Protein AF-A0A178JC80-F1 (afdb_monomer_lite)

Structure (mmCIF, N/CA/C/O backbone):
data_AF-A0A178JC80-F1
#
_entry.id   AF-A0A178JC80-F1
#
loop_
_atom_site.group_PDB
_atom_site.id
_atom_site.type_symbol
_atom_site.label_atom_id
_atom_site.label_alt_id
_atom_site.label_comp_id
_atom_site.label_asym_id
_atom_site.label_entity_id
_atom_site.label_seq_id
_atom_site.pdbx_PDB_ins_code
_atom_site.Cartn_x
_atom_site.Cartn_y
_atom_site.Cartn_z
_atom_site.occupancy
_atom_site.B_iso_or_equiv
_atom_site.auth_seq_id
_atom_site.auth_comp_id
_atom_site.auth_asym_id
_atom_site.auth_atom_id
_atom_site.pdbx_PDB_model_num
ATOM 1 N N . MET A 1 1 ? -11.492 -25.030 -18.933 1.00 56.78 1 MET A N 1
ATOM 2 C CA . MET A 1 1 ? -12.4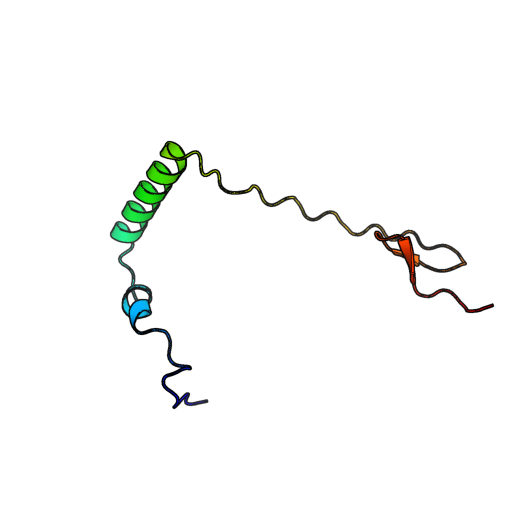72 -23.981 -19.284 1.00 56.78 1 MET A CA 1
ATOM 3 C C . MET A 1 1 ? -11.781 -23.006 -20.209 1.00 56.78 1 MET A C 1
ATOM 5 O O . MET A 1 1 ? -10.832 -22.364 -19.785 1.00 56.78 1 MET A O 1
ATOM 9 N N . GLN A 1 2 ? -12.179 -22.978 -21.477 1.00 61.53 2 GLN A N 1
ATOM 10 C CA . GLN A 1 2 ? -11.652 -22.028 -22.449 1.00 61.53 2 GLN A CA 1
ATOM 11 C C . GLN A 1 2 ? -12.594 -20.825 -22.422 1.00 61.53 2 GLN A C 1
ATOM 13 O O . GLN A 1 2 ? -13.770 -20.954 -22.746 1.00 61.53 2 GLN A O 1
ATOM 18 N N . VAL A 1 3 ? -12.110 -19.706 -21.892 1.00 63.31 3 VAL A N 1
ATOM 19 C CA . VAL A 1 3 ? -12.894 -18.480 -21.726 1.00 63.31 3 VAL A CA 1
ATOM 20 C C . VAL A 1 3 ? -12.926 -17.774 -23.081 1.00 63.31 3 VAL A C 1
ATOM 22 O O . VAL A 1 3 ? -11.899 -17.277 -23.533 1.00 63.31 3 VAL A O 1
ATOM 25 N N . SER A 1 4 ? -14.069 -17.818 -23.765 1.00 68.19 4 SER A N 1
ATOM 26 C CA . SER A 1 4 ? -14.245 -17.298 -25.130 1.00 68.19 4 SER A CA 1
ATOM 27 C C . SER A 1 4 ? -14.676 -15.833 -25.183 1.00 68.19 4 SER A C 1
ATOM 29 O O . SER A 1 4 ? -14.439 -15.169 -26.190 1.00 68.19 4 SER A O 1
ATOM 31 N N . ASP A 1 5 ? -15.296 -15.324 -24.116 1.00 74.19 5 ASP A N 1
ATOM 32 C CA . ASP A 1 5 ? -15.843 -13.970 -24.104 1.00 74.19 5 ASP A CA 1
ATOM 33 C C . ASP A 1 5 ? -14.788 -12.936 -23.711 1.00 74.19 5 ASP A C 1
ATOM 35 O O . ASP A 1 5 ? -14.116 -13.045 -22.682 1.00 74.19 5 ASP A O 1
ATOM 39 N N . SER A 1 6 ? -14.691 -11.878 -24.515 1.00 69.12 6 SER A N 1
ATOM 40 C CA . SER A 1 6 ? -13.714 -10.796 -24.349 1.00 69.12 6 SER A CA 1
ATOM 41 C C . SER A 1 6 ? -13.846 -10.034 -23.029 1.00 69.12 6 SER A C 1
ATOM 43 O O . SER A 1 6 ? -12.874 -9.443 -22.569 1.00 69.12 6 SER A O 1
ATOM 45 N N . ILE A 1 7 ? -15.016 -10.092 -22.388 1.00 72.44 7 ILE A N 1
ATOM 46 C CA . ILE A 1 7 ? -15.284 -9.499 -21.068 1.00 72.44 7 ILE A CA 1
ATOM 47 C C . ILE A 1 7 ? -14.644 -10.273 -19.906 1.00 72.44 7 ILE A C 1
ATOM 49 O O . ILE A 1 7 ? -14.505 -9.737 -18.810 1.00 72.44 7 ILE A O 1
ATOM 53 N N . HIS A 1 8 ? -14.279 -11.536 -20.127 1.00 71.19 8 HIS A N 1
ATOM 54 C CA . HIS A 1 8 ? -13.649 -12.405 -19.133 1.00 71.19 8 HIS A CA 1
ATOM 55 C C . HIS A 1 8 ? -12.160 -12.628 -19.423 1.00 71.19 8 HIS A C 1
ATOM 57 O O . HIS A 1 8 ? -11.475 -13.317 -18.663 1.00 71.19 8 HIS A O 1
ATOM 63 N N . LEU A 1 9 ? -11.649 -12.040 -20.510 1.00 68.25 9 LEU A N 1
ATOM 64 C CA . LEU A 1 9 ? -10.218 -11.944 -20.742 1.00 68.25 9 LEU A CA 1
ATOM 65 C C . LEU A 1 9 ? -9.606 -10.964 -19.732 1.00 68.25 9 LEU A C 1
ATOM 67 O O . LEU A 1 9 ? -10.244 -9.975 -19.359 1.00 68.25 9 LEU A O 1
ATOM 71 N N . PRO A 1 10 ? -8.365 -11.209 -19.278 1.00 68.12 10 PRO A N 1
ATOM 72 C CA . PRO A 1 10 ? -7.638 -10.209 -18.512 1.00 68.12 10 PRO A CA 1
ATOM 73 C C . PRO A 1 10 ? -7.590 -8.909 -19.317 1.00 68.12 10 PRO A C 1
ATOM 75 O O . PRO A 1 10 ? -7.382 -8.939 -20.532 1.00 68.12 10 PRO A O 1
ATOM 78 N N . CYS A 1 11 ? -7.795 -7.774 -18.641 1.00 66.25 11 CYS A N 1
ATOM 79 C CA . CYS A 1 11 ? -7.753 -6.473 -19.298 1.00 66.25 11 CYS A CA 1
ATOM 80 C C . CYS A 1 11 ? -6.472 -6.355 -20.143 1.00 66.25 11 CYS A C 1
ATOM 82 O O . CYS A 1 11 ? -5.400 -6.722 -19.651 1.00 66.25 11 CYS A O 1
ATOM 84 N N . PRO A 1 12 ? -6.550 -5.825 -21.376 1.00 66.06 12 PRO A N 1
ATOM 85 C CA . PRO A 1 12 ? -5.398 -5.716 -22.276 1.00 66.06 12 PRO A CA 1
ATOM 86 C C . PRO A 1 12 ? -4.222 -4.928 -21.661 1.00 66.06 12 PRO A C 1
ATOM 88 O O . PRO A 1 12 ? -3.066 -5.185 -21.990 1.00 66.06 12 PRO A O 1
ATOM 91 N N . ASP A 1 13 ? -4.497 -4.063 -20.680 1.00 61.22 13 ASP A N 1
ATOM 92 C CA . ASP A 1 13 ? -3.506 -3.321 -19.884 1.00 61.22 13 ASP A CA 1
ATOM 93 C C . ASP A 1 13 ? -2.685 -4.181 -18.899 1.00 61.22 13 ASP A C 1
ATOM 95 O O . ASP A 1 13 ? -1.706 -3.711 -18.318 1.00 61.22 13 ASP A O 1
ATOM 99 N N . MET A 1 14 ? -3.031 -5.458 -18.708 1.00 62.59 14 MET A N 1
ATOM 100 C CA . MET A 1 14 ? -2.273 -6.391 -17.863 1.00 62.59 14 MET A CA 1
ATOM 101 C C . MET A 1 14 ? -1.068 -7.017 -18.574 1.00 62.59 14 MET A C 1
ATOM 103 O O . MET A 1 14 ? -0.328 -7.779 -17.954 1.00 62.59 14 MET A O 1
ATOM 107 N N . ALA A 1 15 ? -0.800 -6.661 -19.836 1.00 62.19 15 ALA A N 1
ATOM 108 C CA . ALA A 1 15 ? 0.390 -7.108 -20.564 1.00 62.19 15 ALA A CA 1
ATOM 109 C C . ALA A 1 15 ? 1.701 -6.783 -19.816 1.00 62.19 15 ALA A C 1
ATOM 111 O O . ALA A 1 15 ? 2.637 -7.580 -19.817 1.00 62.19 15 ALA A O 1
ATOM 112 N N . GLY A 1 16 ? 1.744 -5.656 -19.094 1.00 60.78 16 GLY A N 1
ATOM 113 C CA . GLY A 1 16 ? 2.884 -5.263 -18.256 1.00 60.78 16 GLY A CA 1
ATOM 114 C C . GLY A 1 16 ? 3.052 -6.068 -16.959 1.00 60.78 16 GLY A C 1
ATOM 115 O O . GLY A 1 16 ? 4.021 -5.846 -16.236 1.00 60.78 16 GLY A O 1
ATOM 116 N N . MET A 1 17 ? 2.125 -6.978 -16.645 1.00 67.81 17 MET A N 1
ATOM 117 C CA . MET A 1 17 ? 2.177 -7.847 -15.463 1.00 67.81 17 MET A CA 1
ATOM 118 C C . MET A 1 17 ? 2.644 -9.274 -15.766 1.00 67.81 17 MET A C 1
ATOM 120 O O . MET A 1 17 ? 2.850 -10.036 -14.826 1.00 67.81 17 MET A O 1
ATOM 124 N N . VAL A 1 18 ? 2.819 -9.635 -17.042 1.00 77.88 18 VAL A N 1
ATOM 125 C CA . VAL A 1 18 ? 3.226 -10.993 -17.440 1.00 77.88 18 VAL A CA 1
ATOM 126 C C . VAL A 1 18 ? 4.689 -11.263 -17.084 1.00 77.88 18 VAL A C 1
ATOM 128 O O . VAL A 1 18 ? 4.991 -12.317 -16.535 1.00 77.88 18 VAL A O 1
ATOM 131 N N . ASP A 1 19 ? 5.579 -10.302 -17.347 1.00 78.62 19 ASP A N 1
ATOM 132 C CA . ASP A 1 19 ? 6.999 -10.389 -16.985 1.00 78.62 19 ASP A CA 1
ATOM 133 C C . ASP A 1 19 ? 7.577 -8.994 -16.675 1.00 78.62 19 ASP A C 1
ATOM 135 O O . ASP A 1 19 ? 8.189 -8.337 -17.526 1.00 78.62 19 ASP A O 1
ATOM 139 N N . PRO A 1 20 ? 7.287 -8.445 -15.484 1.00 80.62 20 PRO A N 1
ATOM 140 C CA . PRO A 1 20 ? 7.736 -7.110 -15.132 1.00 80.62 20 PRO A CA 1
ATOM 141 C C . PRO A 1 20 ? 9.231 -7.096 -14.770 1.00 80.62 20 PRO A C 1
ATOM 143 O O . PRO A 1 20 ? 9.666 -7.775 -13.842 1.00 80.62 20 PRO A O 1
ATOM 146 N N . ASP A 1 21 ? 10.008 -6.233 -15.434 1.00 89.12 21 ASP A N 1
ATOM 147 C CA . ASP A 1 21 ? 11.434 -6.021 -15.134 1.00 89.12 21 ASP A CA 1
ATOM 148 C C . ASP A 1 21 ? 11.636 -5.621 -13.652 1.00 89.12 21 ASP A C 1
ATOM 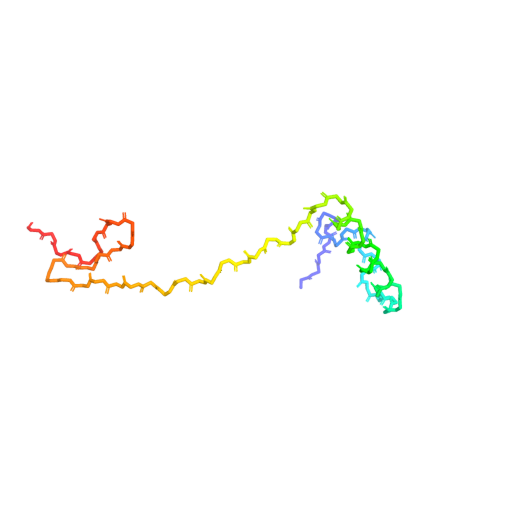150 O O . ASP A 1 21 ? 11.139 -4.566 -13.219 1.00 89.12 21 ASP A O 1
ATOM 154 N N . PRO A 1 22 ? 12.395 -6.410 -12.865 1.00 91.50 22 PRO A N 1
ATOM 155 C CA . PRO A 1 22 ? 12.543 -6.195 -11.429 1.00 91.50 22 PRO A CA 1
ATOM 156 C C . PRO A 1 22 ? 13.164 -4.834 -11.096 1.00 91.50 22 PRO A C 1
ATOM 158 O O . PRO A 1 22 ? 12.753 -4.191 -10.129 1.00 91.50 22 PRO A O 1
ATOM 161 N N . LYS A 1 23 ? 14.081 -4.325 -11.929 1.00 93.38 23 LYS A N 1
ATOM 162 C CA . LYS A 1 23 ? 14.729 -3.024 -11.695 1.00 93.38 23 LYS A CA 1
ATOM 163 C C . LYS A 1 23 ? 13.743 -1.873 -11.868 1.00 93.38 23 LYS A C 1
ATOM 165 O O . LYS A 1 23 ? 13.762 -0.898 -11.112 1.00 93.38 23 LYS A O 1
ATOM 170 N N . LYS A 1 24 ? 12.853 -1.980 -12.859 1.00 90.06 24 LYS A N 1
ATOM 171 C CA . LYS A 1 24 ? 11.800 -0.980 -13.090 1.00 90.06 24 LYS A CA 1
ATOM 172 C C . LYS A 1 24 ? 10.766 -1.004 -11.967 1.00 90.06 24 LYS A C 1
ATOM 174 O O . LYS A 1 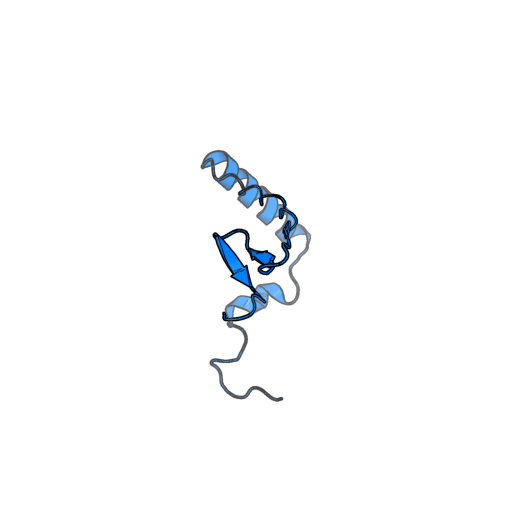24 ? 10.316 0.062 -11.549 1.00 90.06 24 LYS A O 1
ATOM 179 N N . LEU A 1 25 ? 10.441 -2.187 -11.441 1.00 90.12 25 LEU A N 1
ATOM 180 C CA . LEU A 1 25 ? 9.556 -2.333 -10.284 1.00 90.12 25 LEU A CA 1
ATOM 181 C C . LEU A 1 25 ? 10.127 -1.697 -9.014 1.00 90.12 25 LEU A C 1
ATOM 183 O O . LEU A 1 25 ? 9.403 -1.031 -8.279 1.00 90.12 25 LEU A O 1
ATOM 187 N N . GLU A 1 26 ? 11.413 -1.885 -8.729 1.00 94.88 26 GLU A N 1
ATOM 188 C CA . GLU A 1 26 ? 12.045 -1.259 -7.563 1.00 94.88 26 GLU A CA 1
ATOM 189 C C . GLU A 1 26 ? 12.042 0.267 -7.673 1.00 94.88 26 GLU A C 1
ATOM 191 O O . GLU A 1 26 ? 11.652 0.964 -6.731 1.00 94.88 26 GLU A O 1
ATOM 196 N N . ARG A 1 27 ? 12.380 0.794 -8.855 1.00 95.31 27 ARG A N 1
ATOM 197 C CA . ARG A 1 27 ? 12.362 2.237 -9.115 1.00 95.31 27 ARG A CA 1
ATOM 198 C C . ARG A 1 27 ? 10.962 2.835 -8.970 1.00 95.31 27 ARG A C 1
ATOM 200 O O . ARG A 1 27 ? 10.817 3.892 -8.357 1.00 95.31 27 ARG A O 1
ATOM 207 N N . SER A 1 28 ? 9.935 2.171 -9.501 1.00 92.88 28 SER A N 1
ATOM 208 C CA . SER A 1 28 ? 8.553 2.650 -9.386 1.00 92.88 28 SER A CA 1
ATOM 209 C C . SER A 1 28 ? 8.057 2.603 -7.939 1.00 92.88 28 SER A C 1
ATOM 211 O O . SER A 1 28 ? 7.435 3.556 -7.472 1.00 92.88 28 SER A O 1
ATOM 213 N N . ARG A 1 29 ? 8.402 1.555 -7.176 1.00 92.50 29 ARG A N 1
ATOM 214 C CA . ARG A 1 29 ? 8.106 1.466 -5.735 1.00 92.50 29 ARG A CA 1
ATOM 215 C C . ARG A 1 29 ? 8.733 2.615 -4.951 1.00 92.50 29 ARG A C 1
ATOM 217 O O . ARG A 1 29 ? 8.050 3.202 -4.113 1.00 92.50 29 ARG A O 1
ATOM 224 N N . PHE A 1 30 ? 9.989 2.955 -5.240 1.00 95.69 30 PHE A N 1
ATOM 225 C CA . PHE A 1 30 ? 10.674 4.085 -4.612 1.00 95.69 30 PHE A CA 1
ATOM 226 C C . PHE A 1 30 ? 9.976 5.420 -4.914 1.00 95.69 30 PHE A C 1
ATOM 228 O O . PHE A 1 30 ? 9.699 6.197 -4.003 1.00 95.69 30 PHE A O 1
ATOM 235 N N . GLN A 1 31 ? 9.618 5.665 -6.177 1.00 95.44 31 GLN A N 1
ATOM 236 C CA . GLN A 1 31 ? 8.901 6.881 -6.579 1.00 95.44 31 GLN A CA 1
ATOM 237 C C . GLN A 1 31 ? 7.526 6.995 -5.911 1.00 95.44 31 GLN A C 1
ATOM 239 O O . GLN A 1 31 ? 7.172 8.055 -5.401 1.00 95.44 31 GLN A O 1
ATOM 244 N N . LEU A 1 32 ? 6.770 5.896 -5.859 1.00 93.44 32 LEU A N 1
ATOM 245 C CA . LEU A 1 32 ? 5.477 5.857 -5.178 1.00 93.44 32 LEU A CA 1
ATOM 246 C C . LEU A 1 32 ? 5.603 6.124 -3.679 1.00 93.44 32 LEU A C 1
ATOM 248 O O . LEU A 1 32 ? 4.712 6.739 -3.097 1.00 93.44 32 LEU A O 1
ATOM 252 N N . GLN A 1 33 ? 6.678 5.653 -3.045 1.00 92.88 33 GLN A N 1
ATOM 253 C CA . GLN A 1 33 ? 6.932 5.948 -1.641 1.00 92.88 33 GLN A CA 1
ATOM 254 C C . GLN A 1 33 ? 7.183 7.447 -1.441 1.00 92.88 33 GLN A C 1
ATOM 256 O O . GLN A 1 33 ? 6.508 8.055 -0.619 1.00 92.88 33 GLN A O 1
ATOM 261 N N . LYS A 1 34 ? 8.038 8.057 -2.271 1.00 95.31 34 LYS A N 1
ATOM 262 C CA . LYS A 1 34 ? 8.313 9.499 -2.226 1.00 95.31 34 LYS A CA 1
ATOM 263 C C . LYS A 1 34 ? 7.040 10.343 -2.370 1.00 95.31 34 LYS A C 1
ATOM 265 O O . LYS A 1 34 ? 6.802 11.227 -1.557 1.00 95.31 34 LYS A O 1
ATOM 270 N N . LEU A 1 35 ? 6.191 10.023 -3.350 1.00 95.00 35 LEU A N 1
ATOM 271 C CA . LEU A 1 35 ? 4.917 10.722 -3.561 1.00 95.00 35 LEU A CA 1
ATOM 272 C C . LEU A 1 35 ? 3.974 10.585 -2.359 1.00 95.00 35 LEU A C 1
ATOM 274 O O . LEU A 1 35 ? 3.309 11.538 -1.963 1.00 95.00 35 LEU A O 1
ATOM 278 N N . ARG A 1 36 ? 3.908 9.395 -1.752 1.00 92.62 36 ARG A N 1
ATOM 279 C CA . ARG A 1 36 ? 3.102 9.189 -0.541 1.00 92.62 36 ARG A CA 1
ATOM 280 C C . ARG A 1 36 ? 3.597 10.039 0.618 1.00 92.62 36 ARG A C 1
ATOM 282 O O . ARG A 1 36 ? 2.768 10.585 1.340 1.00 92.62 36 ARG A O 1
ATOM 289 N N . ASP A 1 37 ? 4.910 10.145 0.779 1.00 92.38 37 ASP A N 1
ATOM 290 C CA . ASP A 1 37 ? 5.520 10.926 1.850 1.00 92.38 37 ASP A CA 1
ATOM 291 C C . ASP A 1 37 ? 5.265 12.430 1.647 1.00 92.38 37 ASP A C 1
ATOM 293 O O . ASP A 1 37 ? 4.837 13.101 2.585 1.00 92.38 37 ASP A O 1
ATOM 297 N N . GLU A 1 38 ? 5.409 12.937 0.415 1.00 95.00 38 GLU A N 1
ATOM 298 C CA . GLU A 1 38 ? 5.108 14.333 0.043 1.00 95.00 38 GLU A CA 1
ATOM 299 C C . GLU A 1 38 ? 3.640 14.711 0.296 1.00 95.00 38 GLU A C 1
ATOM 301 O O . GLU A 1 38 ? 3.346 15.805 0.776 1.00 95.00 38 GLU A O 1
ATOM 306 N N . HIS A 1 39 ? 2.710 13.795 0.017 1.00 94.62 39 HIS A N 1
ATOM 307 C CA . HIS A 1 39 ? 1.273 14.027 0.185 1.00 94.62 39 HIS A CA 1
ATOM 308 C C . HIS A 1 39 ? 0.719 13.568 1.545 1.00 94.62 39 HIS A C 1
ATOM 310 O O . HIS A 1 39 ? -0.494 13.596 1.757 1.00 94.62 39 HIS A O 1
ATOM 316 N N . GLY A 1 40 ? 1.571 13.109 2.468 1.00 89.38 40 GLY A N 1
ATOM 317 C CA . GLY A 1 40 ? 1.146 12.621 3.785 1.00 89.38 40 GLY A CA 1
A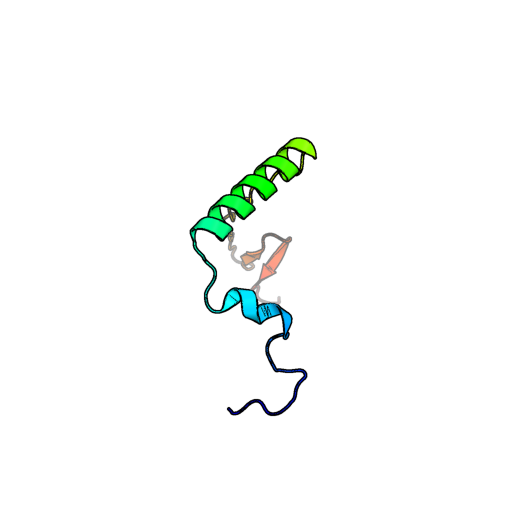TOM 318 C C . GLY A 1 40 ? 0.265 11.362 3.746 1.00 89.38 40 GLY A C 1
ATOM 319 O O . GLY A 1 40 ? -0.411 11.045 4.729 1.00 89.38 40 GLY A O 1
ATOM 320 N N . ILE A 1 41 ? 0.266 10.620 2.634 1.00 89.25 41 ILE A N 1
ATOM 321 C CA . ILE A 1 41 ? -0.533 9.406 2.434 1.00 89.25 41 ILE A CA 1
ATOM 322 C C . ILE A 1 41 ? 0.162 8.238 3.136 1.00 89.25 41 ILE A C 1
ATOM 324 O O . ILE A 1 41 ? 0.920 7.463 2.548 1.00 89.25 41 ILE A O 1
ATOM 328 N N . LYS A 1 42 ? -0.111 8.087 4.430 1.00 82.38 42 LYS A N 1
ATOM 329 C CA . LYS A 1 42 ? 0.414 6.966 5.214 1.00 82.38 42 LYS A CA 1
ATOM 330 C C . LYS A 1 42 ? -0.348 5.686 4.880 1.00 82.38 42 LYS A C 1
ATOM 332 O O . LYS A 1 42 ? -1.579 5.668 4.832 1.00 82.38 42 LYS A O 1
ATOM 337 N N . LYS A 1 43 ? 0.379 4.576 4.699 1.00 76.88 43 LYS A N 1
ATOM 338 C CA . LYS A 1 43 ? -0.249 3.248 4.653 1.00 76.88 43 LYS A CA 1
ATOM 339 C C . LYS A 1 43 ? -1.005 3.029 5.961 1.00 76.88 43 LYS A C 1
ATOM 341 O O . LYS A 1 43 ? -0.429 3.157 7.040 1.00 76.88 43 LYS A O 1
ATOM 346 N N . ARG A 1 44 ? -2.287 2.675 5.862 1.00 79.81 44 ARG A N 1
ATOM 347 C CA . ARG A 1 44 ? -3.096 2.328 7.031 1.00 79.81 44 ARG A CA 1
ATOM 348 C C . ARG A 1 44 ? -2.466 1.119 7.718 1.00 79.81 44 ARG A C 1
ATOM 350 O O . ARG A 1 44 ? -2.320 0.064 7.099 1.00 79.81 44 ARG A O 1
ATOM 357 N N . VAL A 1 45 ? -2.104 1.273 8.988 1.00 83.31 45 VAL A N 1
ATOM 358 C CA . VAL A 1 45 ? -1.718 0.139 9.829 1.00 83.31 45 VAL A CA 1
ATOM 359 C C . VAL A 1 45 ? -2.957 -0.740 9.962 1.00 83.31 45 VAL A C 1
ATOM 361 O O . VAL A 1 45 ? -4.003 -0.274 10.421 1.00 83.31 45 VAL A O 1
ATOM 364 N N . LYS A 1 46 ? -2.875 -1.988 9.488 1.00 82.69 46 LYS A N 1
ATOM 365 C CA . LYS A 1 46 ? -3.963 -2.945 9.693 1.00 82.69 46 LYS A CA 1
ATOM 366 C C . LYS A 1 46 ? -4.050 -3.220 11.198 1.00 82.69 46 LYS A C 1
ATOM 368 O O . LYS A 1 46 ? -3.022 -3.561 11.784 1.00 82.69 46 LYS A O 1
ATOM 373 N N . PRO A 1 47 ? -5.221 -3.050 11.833 1.00 80.88 47 PRO A N 1
ATOM 374 C CA . PRO A 1 47 ? -5.368 -3.437 13.226 1.00 80.88 47 PRO A CA 1
ATOM 375 C C . PRO A 1 47 ? -5.116 -4.942 13.354 1.00 80.88 47 PRO A C 1
ATOM 377 O O . PRO A 1 47 ? -5.484 -5.711 12.463 1.00 80.88 47 PRO A O 1
ATOM 380 N N . GLN A 1 48 ? -4.495 -5.355 14.459 1.00 84.25 48 GLN A N 1
ATOM 381 C CA . GLN A 1 48 ? -4.420 -6.771 14.809 1.00 84.25 48 GLN A CA 1
ATOM 382 C C . GLN A 1 48 ? -5.844 -7.311 14.975 1.00 84.25 48 GLN A C 1
ATOM 384 O O . GLN A 1 48 ? -6.679 -6.677 15.629 1.00 84.25 48 GLN A O 1
ATOM 389 N N . SER A 1 49 ? -6.128 -8.466 14.374 1.00 80.75 49 SER A N 1
ATOM 390 C CA . SER A 1 49 ? -7.397 -9.160 14.585 1.00 80.75 49 SER A CA 1
ATOM 391 C C . SER A 1 49 ? -7.504 -9.550 16.057 1.00 80.75 49 SER A C 1
ATOM 393 O O . SER A 1 49 ? -6.652 -10.279 16.565 1.00 80.75 49 SER A O 1
ATOM 395 N N . LYS A 1 50 ? -8.533 -9.061 16.753 1.00 78.25 50 LYS A N 1
ATOM 396 C CA . LYS A 1 50 ? -8.806 -9.486 18.129 1.00 78.25 50 LYS A CA 1
ATOM 397 C C . LYS A 1 50 ? -9.412 -10.895 18.098 1.00 78.25 50 LYS A C 1
ATOM 399 O O . LYS A 1 50 ? -10.305 -11.120 17.277 1.00 78.25 50 LYS A O 1
ATOM 404 N N . PRO A 1 51 ? -8.952 -11.828 18.950 1.00 73.25 51 PRO A N 1
ATOM 405 C CA . PRO A 1 51 ? -9.610 -13.119 19.089 1.00 73.25 51 PRO A CA 1
ATOM 406 C C . PRO A 1 51 ? -11.050 -12.903 19.564 1.00 73.25 51 PRO A C 1
ATOM 408 O O . PRO A 1 51 ? -11.321 -12.011 20.370 1.00 73.25 51 PRO A O 1
ATOM 411 N N . MET A 1 52 ? -11.975 -13.697 19.032 1.00 70.81 52 MET A N 1
ATOM 412 C CA . MET A 1 52 ? -13.379 -13.626 19.415 1.00 70.81 52 MET A CA 1
ATOM 413 C C . MET A 1 52 ? -13.549 -14.340 20.761 1.00 70.81 52 MET A C 1
ATOM 415 O O . MET A 1 52 ? -13.467 -15.564 20.831 1.00 70.81 52 MET A O 1
ATOM 419 N N . THR A 1 53 ? -13.706 -13.575 21.842 1.00 73.00 53 THR A N 1
ATOM 420 C CA . THR A 1 53 ? -13.967 -14.130 23.175 1.00 73.00 53 THR A CA 1
ATOM 421 C C . THR A 1 53 ? -15.448 -14.477 23.273 1.00 73.00 53 THR A C 1
ATOM 423 O O . THR A 1 53 ? -16.282 -13.579 23.343 1.00 73.00 53 THR A O 1
ATOM 426 N N . TYR A 1 54 ? -15.777 -15.767 23.265 1.00 68.94 54 TYR A N 1
ATOM 427 C CA . TYR A 1 54 ? -17.136 -16.231 23.532 1.00 68.94 54 TYR A CA 1
ATOM 428 C C . TYR A 1 54 ? -17.299 -16.475 25.031 1.00 68.94 54 TYR A C 1
ATOM 430 O O . TYR A 1 54 ? -16.565 -17.271 25.618 1.00 68.94 54 TYR A O 1
ATOM 438 N N . THR A 1 55 ? -18.267 -15.805 25.650 1.00 75.12 55 THR A N 1
ATOM 439 C CA . THR A 1 55 ? -18.707 -16.112 27.018 1.00 75.12 55 THR A CA 1
ATOM 440 C C . THR A 1 55 ? -19.986 -16.926 26.932 1.00 75.12 55 THR A C 1
ATOM 442 O O . THR A 1 55 ? -21.040 -16.392 26.587 1.00 75.12 55 THR A O 1
ATOM 445 N N . CYS A 1 56 ? -19.888 -18.224 27.213 1.00 79.50 56 CYS A N 1
ATOM 446 C CA . CYS A 1 56 ? -21.043 -19.112 27.253 1.00 79.50 56 CYS A CA 1
ATOM 447 C C . CYS A 1 56 ? -21.576 -19.229 28.683 1.00 79.50 56 CYS A C 1
ATOM 449 O O . CYS A 1 56 ? -20.820 -19.425 29.633 1.00 79.50 56 CYS A O 1
ATOM 451 N N . THR A 1 57 ? -22.889 -19.084 28.819 1.00 78.44 57 THR A N 1
ATOM 452 C CA . THR A 1 57 ? -23.651 -19.266 30.057 1.00 78.44 57 THR A CA 1
ATOM 453 C C . THR A 1 57 ? -24.650 -20.406 29.860 1.00 78.44 57 THR A C 1
ATOM 455 O O . THR A 1 57 ? -24.821 -20.884 28.740 1.00 78.44 57 THR A O 1
ATOM 458 N N . GLY A 1 58 ? -25.352 -20.826 30.917 1.00 76.50 58 GLY A N 1
ATOM 459 C CA . GLY A 1 58 ? -26.434 -21.815 30.790 1.00 76.50 58 GLY A CA 1
ATOM 460 C C . GLY A 1 58 ? -27.566 -21.389 29.841 1.00 76.50 58 GLY A C 1
ATOM 461 O O . GLY A 1 58 ? -28.294 -22.241 29.358 1.00 76.50 58 GLY A O 1
ATOM 462 N N . ALA A 1 59 ? -27.682 -20.091 29.536 1.00 75.12 59 ALA A N 1
ATOM 463 C CA . ALA A 1 59 ? -28.662 -19.542 28.599 1.00 75.12 59 ALA A CA 1
ATOM 464 C C . ALA A 1 59 ? -28.162 -19.462 27.138 1.00 75.12 59 ALA A C 1
ATOM 466 O O . ALA A 1 59 ? -28.907 -19.020 26.269 1.00 75.12 59 ALA A O 1
ATOM 467 N N . GLY A 1 60 ? -26.909 -19.847 26.859 1.00 81.31 60 GLY A N 1
ATOM 468 C CA . GLY A 1 60 ? -26.290 -19.771 25.531 1.00 81.31 60 GLY A CA 1
ATOM 469 C C . GLY A 1 60 ? -24.996 -18.948 25.501 1.00 81.31 60 GLY A C 1
ATOM 470 O O . GLY A 1 60 ? -24.487 -18.495 26.533 1.00 81.31 60 GLY A O 1
ATOM 471 N N . CYS A 1 61 ? -24.437 -18.766 24.303 1.00 82.94 61 CYS A N 1
ATOM 472 C CA . CYS A 1 61 ? -23.176 -18.057 24.082 1.00 82.94 61 CYS A CA 1
ATOM 473 C C . CYS A 1 61 ? -23.408 -16.615 23.628 1.00 82.94 61 CYS A C 1
ATOM 475 O O . CYS A 1 61 ? -24.053 -16.370 22.607 1.00 82.94 61 CYS A O 1
ATOM 477 N N . ILE A 1 62 ? -22.848 -15.669 24.384 1.00 81.50 62 ILE A N 1
ATOM 478 C CA . ILE A 1 62 ? -22.939 -14.235 24.105 1.00 81.50 62 ILE A CA 1
ATOM 479 C C . ILE A 1 62 ? -21.949 -13.889 22.992 1.00 81.50 62 ILE A C 1
ATOM 481 O O . ILE A 1 62 ? -20.737 -14.068 23.142 1.00 81.50 62 ILE A O 1
ATOM 4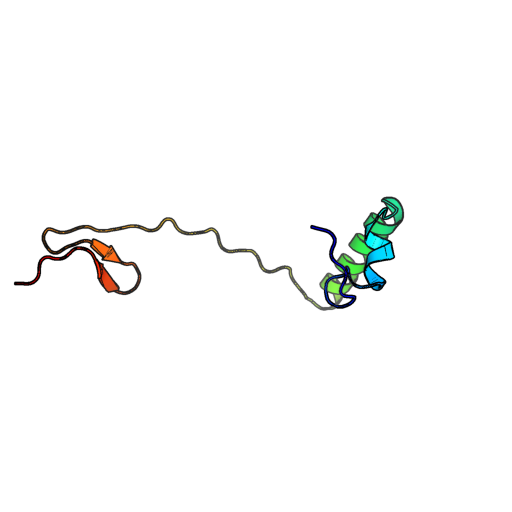85 N N . GLU A 1 63 ? -22.473 -13.390 21.877 1.00 76.75 63 GLU A N 1
ATOM 486 C CA . GLU A 1 63 ? -21.689 -12.894 20.753 1.00 76.75 63 GLU A CA 1
ATOM 487 C C . GLU A 1 63 ? -21.153 -11.476 21.036 1.00 76.75 63 GLU A C 1
ATOM 489 O O . GLU A 1 63 ? -21.766 -10.713 21.791 1.00 76.75 63 GLU A O 1
ATOM 494 N N . PRO A 1 64 ? -20.051 -11.049 20.389 1.00 72.81 64 PRO A N 1
ATOM 495 C CA . PRO A 1 64 ? -19.465 -9.721 20.605 1.00 72.81 64 PRO A CA 1
ATOM 496 C C . PRO A 1 64 ? -20.393 -8.536 20.290 1.00 72.81 64 PRO A C 1
ATOM 498 O O . PRO A 1 64 ? -20.120 -7.416 20.715 1.00 72.81 64 PRO A O 1
ATOM 501 N N . TRP A 1 65 ? -21.460 -8.763 19.521 1.00 75.06 65 TRP A N 1
ATOM 502 C CA . TRP A 1 65 ? -22.472 -7.772 19.137 1.00 75.06 65 TRP A CA 1
ATOM 503 C C . TRP A 1 65 ? -23.767 -7.867 19.965 1.00 75.06 65 TRP A C 1
ATOM 505 O O . TRP A 1 65 ? -24.744 -7.201 19.640 1.00 75.06 65 TRP A O 1
ATOM 515 N N . GLY A 1 66 ? -23.769 -8.645 21.054 1.00 71.50 66 GLY A N 1
ATOM 516 C CA . GLY A 1 66 ? -24.823 -8.630 22.077 1.00 71.50 66 GLY A CA 1
ATOM 517 C C . GLY A 1 66 ? -25.968 -9.626 21.879 1.00 71.50 66 GLY A C 1
ATOM 518 O O . GLY A 1 66 ? -26.863 -9.679 22.718 1.00 71.50 66 GLY A O 1
ATOM 519 N N . ASN A 1 67 ? -25.939 -10.434 20.819 1.00 78.81 67 ASN A N 1
ATOM 520 C CA . ASN A 1 67 ? -26.896 -11.524 20.628 1.00 78.81 67 ASN A CA 1
ATOM 521 C C . ASN A 1 67 ? -26.467 -12.781 21.397 1.00 78.81 67 ASN A C 1
ATOM 523 O O . ASN A 1 67 ? -25.280 -12.994 21.654 1.00 78.81 67 ASN A O 1
ATOM 527 N N . VAL A 1 68 ? -27.437 -13.626 21.746 1.00 79.56 68 VAL A N 1
ATOM 528 C CA . VAL A 1 68 ? -27.197 -14.935 22.366 1.00 79.56 68 VAL A CA 1
ATOM 529 C C . VAL A 1 68 ? -27.461 -16.017 21.326 1.00 79.56 68 VAL A C 1
ATOM 531 O O . VAL A 1 68 ? -28.558 -16.110 20.780 1.00 79.56 68 VAL A O 1
ATOM 534 N N . SER A 1 69 ? -26.446 -16.827 21.045 1.00 74.88 69 SER A N 1
ATOM 535 C CA . SER A 1 69 ? -26.541 -17.994 20.166 1.00 74.88 69 SER A CA 1
ATOM 536 C C . SER A 1 69 ? -26.714 -19.273 20.991 1.00 74.88 69 SER A C 1
ATOM 538 O O . SER A 1 69 ? -26.200 -19.371 22.107 1.00 74.88 69 SER A O 1
ATOM 540 N N . ASN A 1 70 ? -27.408 -20.270 20.432 1.00 69.19 70 ASN A N 1
ATOM 541 C CA . ASN A 1 70 ? -27.617 -21.593 21.047 1.00 69.19 70 ASN A CA 1
ATOM 542 C C . ASN A 1 70 ? -28.343 -21.576 22.411 1.00 69.19 70 ASN A C 1
ATOM 544 O O . ASN A 1 70 ? -28.081 -22.436 23.248 1.00 69.19 70 ASN A O 1
ATOM 548 N N . GLY A 1 71 ? -29.225 -20.601 22.654 1.00 68.00 71 GLY A N 1
ATOM 549 C CA . GLY A 1 71 ? -30.117 -20.613 23.818 1.00 68.00 71 GLY A CA 1
ATOM 550 C C . GLY A 1 71 ? -31.345 -21.491 23.573 1.00 68.00 71 GLY A C 1
ATOM 551 O O . GLY A 1 71 ? -31.891 -21.484 22.468 1.00 68.00 71 GLY A O 1
ATOM 552 N N . GLU A 1 72 ? -31.779 -22.246 24.583 1.00 63.12 72 GLU A N 1
ATOM 553 C CA . GLU A 1 72 ? -33.049 -22.977 24.521 1.00 63.12 72 GLU A CA 1
ATOM 554 C C . GLU A 1 72 ? -34.228 -21.987 24.620 1.00 63.12 72 GLU A C 1
ATOM 556 O O . GLU A 1 72 ? -34.210 -21.107 25.487 1.00 63.12 72 GLU A O 1
ATOM 561 N N . PRO A 1 73 ? -35.245 -22.079 23.741 1.00 59.16 73 PRO A N 1
ATOM 562 C CA . PRO A 1 73 ? -36.489 -21.345 23.932 1.00 59.16 73 PRO A CA 1
ATOM 563 C C . PRO A 1 73 ? -37.225 -21.911 25.156 1.00 59.16 73 PRO A C 1
ATOM 565 O O . PRO A 1 73 ? -37.371 -23.126 25.275 1.00 59.16 73 PRO A O 1
ATOM 568 N N . TYR A 1 74 ? -37.648 -21.016 26.053 1.00 57.66 74 TYR A N 1
ATOM 569 C CA . TYR A 1 74 ? -38.4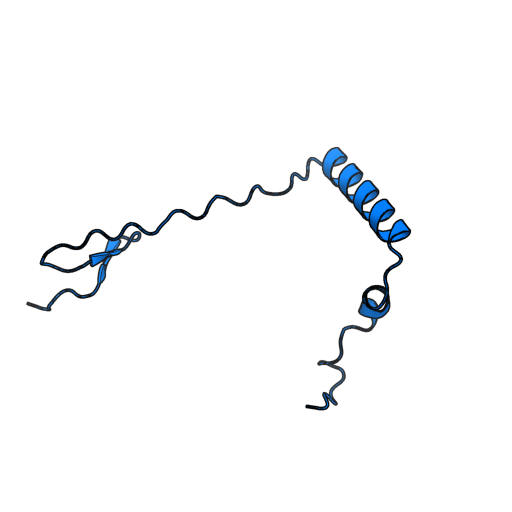73 -21.333 27.225 1.00 57.66 74 TYR A CA 1
ATOM 570 C C . TYR A 1 74 ? -39.799 -22.000 26.849 1.00 57.66 74 TYR A C 1
ATOM 572 O O . TYR A 1 74 ? -40.405 -21.575 25.835 1.00 57.66 74 TYR A O 1
#

Foldseek 3Di:
DDDPDPVPPDDPVCPCVPDPDVVVVVVVVVVVVVVCVVVVPDDDDDDDDDPFDWDADQQATAGPVGDGPPGDDD

Sequence (74 aa):
MQVSDSIHLPCPDMAGMVDPDPKKLERSRFQLQKLRDEHGIKKRVKPQSKPMTYTCTGAGCIEPWGNVSNGEPY

Organism: NCBI:txid300876

Secondary structure (DSSP, 8-state):
-----TTSSPPGGGGGGSS--HHHHHHHHHHHHHHHHHTT-PPPPPPPPPP---EEETTEEEPTTS-EESPPP-

Radius of gyration: 24.95 Å; chains: 1; bounding box: 53×38×56 Å

pLDDT: mean 78.38, std 11.17, range [56.78, 95.69]